Protein AF-A0A2L1UZB4-F1 (afdb_monomer_lite)

pLDDT: mean 76.71, std 16.28, range [33.16, 96.38]

Radius of gyration: 18.99 Å; chains: 1; bounding box: 42×42×64 Å

Secondary structure (DSSP, 8-state):
-PPEEEEEPPPPS----BTTB-EEEEEEE--TT--HHHHHHHHTTSTT-TTEEEEEEETTTTEEEEEEES-----EEEEE-SS-SEEEEEE--EEETTEEE--EEEEEEEETTEETT-GGGTSEEEEEEESPPP--HHHHHHHHHTT---GGGG-------------

Structure (mmCIF, N/CA/C/O backbone):
data_AF-A0A2L1UZB4-F1
#
_entry.id   AF-A0A2L1UZB4-F1
#
loop_
_atom_site.group_PDB
_atom_site.id
_atom_site.type_symbol
_atom_site.label_atom_id
_atom_site.label_alt_id
_atom_site.label_comp_id
_atom_site.label_asym_id
_atom_site.label_entity_id
_atom_site.label_seq_id
_atom_site.pdbx_PDB_ins_code
_atom_site.Cartn_x
_atom_site.Cartn_y
_atom_site.Cartn_z
_atom_site.occupancy
_atom_site.B_iso_or_equiv
_atom_site.auth_seq_id
_atom_site.auth_comp_id
_atom_site.auth_asym_id
_atom_site.auth_atom_id
_atom_site.pdbx_PDB_model_num
ATOM 1 N N . MET A 1 1 ? 3.229 15.249 0.853 1.00 50.69 1 MET A N 1
ATOM 2 C CA . MET A 1 1 ? 4.392 14.814 0.049 1.00 50.69 1 MET A CA 1
ATOM 3 C C . MET A 1 1 ? 4.177 15.145 -1.419 1.00 50.69 1 MET A C 1
ATOM 5 O O . MET A 1 1 ? 3.033 15.222 -1.859 1.00 50.69 1 MET A O 1
ATOM 9 N N . SER A 1 2 ? 5.265 15.346 -2.163 1.00 56.94 2 SER A N 1
ATOM 10 C CA . SER A 1 2 ? 5.243 15.385 -3.629 1.00 56.94 2 SER A CA 1
ATOM 11 C C . SER A 1 2 ? 5.009 13.971 -4.156 1.00 56.94 2 SER A C 1
ATOM 13 O O . SER A 1 2 ? 5.548 13.020 -3.604 1.00 56.94 2 SER A O 1
ATOM 15 N N . ALA A 1 3 ? 4.189 13.829 -5.194 1.00 69.50 3 ALA A N 1
ATOM 16 C CA . ALA A 1 3 ? 3.980 12.538 -5.840 1.00 69.50 3 ALA A CA 1
ATOM 17 C C . ALA A 1 3 ? 5.307 11.945 -6.339 1.00 69.50 3 ALA A C 1
ATOM 19 O O . ALA A 1 3 ? 6.144 12.691 -6.853 1.00 69.50 3 ALA A O 1
ATOM 20 N N . VAL A 1 4 ? 5.445 10.629 -6.247 1.00 81.56 4 VAL A N 1
ATOM 21 C CA . VAL A 1 4 ? 6.575 9.881 -6.799 1.00 81.56 4 VAL A CA 1
ATOM 22 C C . VAL A 1 4 ? 6.163 9.334 -8.159 1.00 81.56 4 VAL A C 1
ATOM 24 O O . VAL A 1 4 ? 5.042 8.856 -8.330 1.00 81.56 4 VAL A O 1
ATOM 27 N N . THR A 1 5 ? 7.056 9.431 -9.136 1.00 88.06 5 THR A N 1
ATOM 28 C CA . THR A 1 5 ? 6.860 8.794 -10.438 1.00 88.06 5 THR A CA 1
ATOM 29 C C . THR A 1 5 ? 7.515 7.424 -10.409 1.00 88.06 5 THR A C 1
ATOM 31 O O . THR A 1 5 ? 8.694 7.327 -10.080 1.00 88.06 5 THR A O 1
ATOM 34 N N . VAL A 1 6 ? 6.753 6.395 -10.754 1.00 91.00 6 VAL A N 1
ATOM 35 C CA . VAL A 1 6 ? 7.235 5.028 -10.950 1.00 91.00 6 VAL A CA 1
ATOM 36 C C . VAL A 1 6 ? 7.060 4.675 -12.416 1.00 91.00 6 VAL A C 1
ATOM 38 O O . VAL A 1 6 ? 5.988 4.899 -12.970 1.00 91.00 6 VAL A O 1
ATOM 41 N N . THR A 1 7 ? 8.093 4.126 -13.037 1.00 94.44 7 THR A N 1
ATOM 42 C CA . THR A 1 7 ? 8.055 3.683 -14.430 1.00 94.44 7 THR A CA 1
ATOM 43 C C . THR A 1 7 ? 7.916 2.170 -14.447 1.00 94.44 7 THR A C 1
ATOM 45 O O . THR A 1 7 ? 8.821 1.466 -14.003 1.00 94.44 7 THR A O 1
ATOM 48 N N . LEU A 1 8 ? 6.786 1.670 -14.943 1.00 92.25 8 LEU A N 1
ATOM 49 C CA . LEU A 1 8 ? 6.613 0.251 -15.236 1.00 92.25 8 LEU A CA 1
ATOM 50 C C . LEU A 1 8 ? 7.196 -0.027 -16.618 1.00 92.25 8 LEU A C 1
ATOM 52 O O . LEU A 1 8 ? 6.783 0.579 -17.611 1.00 92.25 8 LEU A O 1
ATOM 56 N N . HIS A 1 9 ? 8.162 -0.933 -16.675 1.00 89.19 9 HIS A N 1
ATOM 57 C CA . HIS A 1 9 ? 8.792 -1.339 -17.921 1.00 89.19 9 HIS A CA 1
ATOM 58 C C . HIS A 1 9 ? 7.906 -2.344 -18.643 1.00 89.19 9 HIS A C 1
ATOM 60 O O . HIS A 1 9 ? 7.099 -3.040 -18.024 1.00 89.19 9 HIS A O 1
ATOM 66 N N . THR A 1 10 ? 8.057 -2.419 -19.965 1.00 69.62 10 THR A N 1
ATOM 67 C CA . THR A 1 10 ? 7.414 -3.457 -20.777 1.00 69.62 10 THR A CA 1
ATOM 68 C C . THR A 1 10 ? 7.644 -4.817 -20.114 1.00 69.62 10 THR A C 1
ATOM 70 O O . THR A 1 10 ? 8.804 -5.119 -19.804 1.00 69.62 10 THR A O 1
ATOM 73 N N . PRO A 1 11 ? 6.585 -5.611 -19.863 1.00 62.84 11 PRO A N 1
ATOM 74 C CA . PRO A 1 11 ? 6.755 -6.947 -19.317 1.00 62.84 11 PRO A CA 1
ATOM 75 C C . PRO A 1 11 ? 7.731 -7.707 -20.211 1.00 62.84 11 PRO A C 1
ATOM 77 O O . PRO A 1 11 ? 7.708 -7.580 -21.437 1.00 62.84 11 PRO A O 1
ATOM 80 N N . TYR A 1 12 ? 8.656 -8.425 -19.585 1.00 56.06 12 TYR A N 1
ATOM 81 C CA . TYR A 1 12 ? 9.563 -9.283 -20.330 1.00 56.06 12 TYR A CA 1
ATOM 82 C C . TYR A 1 12 ? 8.694 -10.352 -21.003 1.00 56.06 12 TYR A C 1
ATOM 84 O O . TYR A 1 12 ? 7.962 -11.032 -20.288 1.00 56.06 12 TYR A O 1
ATOM 92 N N . ASP A 1 13 ? 8.733 -10.461 -22.339 1.00 48.28 13 ASP A N 1
ATOM 93 C CA . ASP A 1 13 ? 8.007 -11.480 -23.116 1.00 48.28 13 ASP A CA 1
ATOM 94 C C . ASP A 1 13 ? 8.355 -12.866 -22.565 1.00 48.28 13 ASP A C 1
ATOM 96 O O . ASP A 1 13 ? 9.410 -13.444 -22.843 1.00 48.28 13 ASP A O 1
ATOM 100 N N . GLY A 1 14 ? 7.494 -13.367 -21.698 1.00 51.12 14 GLY A N 1
ATOM 101 C CA . GLY A 1 14 ? 7.780 -14.518 -20.876 1.00 51.12 14 GLY A CA 1
ATOM 102 C C . GLY A 1 14 ? 6.689 -14.644 -19.842 1.00 51.12 14 GLY A C 1
ATOM 103 O O . GLY A 1 14 ? 6.905 -14.327 -18.676 1.00 51.12 14 GLY A O 1
ATOM 104 N N . ASP A 1 15 ? 5.524 -15.124 -20.271 1.00 52.19 15 ASP A N 1
ATOM 105 C CA . ASP A 1 15 ? 4.607 -15.796 -19.360 1.00 52.19 15 ASP A CA 1
ATOM 106 C C . ASP A 1 15 ? 5.399 -16.927 -18.705 1.00 52.19 15 ASP A C 1
ATOM 108 O O . ASP A 1 15 ? 5.714 -17.959 -19.311 1.00 52.19 15 ASP A O 1
ATOM 112 N N . TYR A 1 16 ? 5.842 -16.693 -17.476 1.00 54.91 16 TYR A N 1
ATOM 113 C CA . TYR A 1 16 ? 6.618 -17.678 -16.751 1.00 54.91 16 TYR A CA 1
ATOM 114 C C . TYR A 1 16 ? 5.629 -18.704 -16.209 1.00 54.91 16 TYR A C 1
ATOM 116 O O . TYR A 1 16 ? 5.080 -18.554 -15.129 1.00 54.91 16 TYR A O 1
ATOM 124 N N . ALA A 1 17 ? 5.405 -19.791 -16.941 1.00 53.81 17 ALA A N 1
ATOM 125 C CA . ALA A 1 17 ? 4.657 -20.921 -16.407 1.00 53.81 17 ALA A CA 1
ATOM 126 C C . ALA A 1 17 ? 5.515 -21.658 -15.360 1.00 53.81 17 ALA A C 1
ATOM 128 O O . ALA A 1 17 ? 6.246 -22.601 -15.681 1.00 53.81 17 ALA A O 1
ATOM 129 N N . ARG A 1 18 ? 5.452 -21.258 -14.084 1.00 53.94 18 ARG A N 1
ATOM 130 C CA . ARG A 1 18 ? 6.052 -22.041 -12.990 1.00 53.94 18 ARG A CA 1
ATOM 131 C C . ARG A 1 18 ? 4.985 -22.981 -12.439 1.00 53.94 18 ARG A C 1
ATOM 133 O O . ARG A 1 18 ? 3.985 -22.546 -11.887 1.00 53.94 18 ARG A O 1
ATOM 140 N N . HIS A 1 19 ? 5.185 -24.287 -12.616 1.00 58.44 19 HIS A N 1
ATOM 141 C CA . HIS A 1 19 ? 4.251 -25.330 -12.158 1.00 58.44 19 HIS A CA 1
ATOM 142 C C . HIS A 1 19 ? 2.829 -25.264 -12.760 1.00 58.44 19 HIS A C 1
ATOM 144 O O . HIS A 1 19 ? 1.902 -25.819 -12.177 1.00 58.44 19 HIS A O 1
ATOM 150 N N . GLY A 1 20 ? 2.664 -24.649 -13.939 1.00 61.38 20 GLY A N 1
ATOM 151 C CA . GLY A 1 20 ? 1.374 -24.569 -14.642 1.00 61.38 20 GLY A CA 1
ATOM 152 C C . GLY A 1 20 ? 0.487 -23.388 -14.240 1.00 61.38 20 GLY A C 1
ATOM 153 O O . GLY A 1 20 ? -0.686 -23.387 -14.596 1.00 61.38 20 GLY A O 1
ATOM 154 N N . VAL A 1 21 ? 1.030 -22.408 -13.510 1.00 67.81 21 VAL A N 1
ATOM 155 C CA . VAL A 1 21 ? 0.367 -21.128 -13.226 1.00 67.81 21 VAL A CA 1
ATOM 156 C C . VAL A 1 21 ? 0.965 -20.065 -14.141 1.00 67.81 21 VAL A C 1
ATOM 158 O O . VAL A 1 21 ? 2.186 -19.906 -14.165 1.00 67.81 21 VAL A O 1
ATOM 161 N N . GLU A 1 22 ? 0.113 -19.382 -14.900 1.00 74.06 22 GLU A N 1
ATOM 162 C CA . GLU A 1 22 ? 0.483 -18.221 -15.712 1.00 74.06 22 GLU A CA 1
ATOM 163 C C . GLU A 1 22 ? 0.557 -16.986 -14.810 1.00 74.06 22 GLU A C 1
ATOM 165 O O . GLU A 1 22 ? -0.309 -16.768 -13.963 1.00 74.06 22 GLU A O 1
ATOM 170 N N . PHE A 1 23 ? 1.624 -16.203 -14.947 1.00 78.62 23 PHE A N 1
ATOM 171 C CA . PHE A 1 23 ? 1.788 -14.953 -14.217 1.00 78.62 23 PHE A CA 1
ATOM 172 C C . PHE A 1 23 ? 2.608 -13.956 -15.027 1.00 78.62 23 PHE A C 1
ATOM 174 O O . PHE A 1 23 ? 3.499 -14.341 -15.790 1.00 78.62 23 PHE A O 1
ATOM 181 N N . SER A 1 24 ? 2.354 -12.668 -14.805 1.00 81.31 24 SER A N 1
ATOM 182 C CA . SER A 1 24 ? 3.102 -11.590 -15.451 1.00 81.31 24 SER A CA 1
ATOM 183 C C . SER A 1 24 ? 4.181 -11.062 -14.511 1.00 81.31 24 SER A C 1
ATOM 185 O O . SER A 1 24 ? 3.885 -10.579 -13.419 1.00 81.31 24 SER A O 1
ATOM 187 N N . SER A 1 25 ? 5.445 -11.139 -14.931 1.00 86.56 25 SER A N 1
ATOM 188 C CA . SER A 1 25 ? 6.566 -10.512 -14.222 1.00 86.56 25 SER A CA 1
ATOM 189 C C . SER A 1 25 ? 6.762 -9.088 -14.732 1.00 86.56 25 SER A C 1
ATOM 191 O O . SER A 1 25 ? 7.121 -8.878 -15.893 1.00 86.56 25 SER A O 1
ATOM 193 N N . VAL A 1 26 ? 6.575 -8.105 -13.857 1.00 88.69 26 VAL A N 1
ATOM 194 C CA . VAL A 1 26 ? 6.674 -6.682 -14.190 1.00 88.69 26 VAL A CA 1
ATOM 195 C C . VAL A 1 26 ? 7.933 -6.108 -13.560 1.00 88.69 26 VAL A C 1
ATOM 197 O O . VAL A 1 26 ? 8.094 -6.115 -12.342 1.00 88.69 26 VAL A O 1
ATOM 200 N N . HIS A 1 27 ? 8.828 -5.593 -14.397 1.00 92.50 27 HIS A N 1
ATOM 201 C CA . HIS A 1 27 ? 9.968 -4.803 -13.943 1.00 92.50 27 HIS A CA 1
ATOM 202 C C . HIS A 1 27 ? 9.562 -3.340 -13.822 1.00 92.50 27 HIS A C 1
ATOM 204 O O . HIS A 1 27 ? 8.795 -2.831 -14.639 1.00 92.50 27 HIS A O 1
ATOM 210 N N . PHE A 1 28 ? 10.109 -2.639 -12.837 1.00 94.12 28 PHE A N 1
ATOM 211 C CA . PHE A 1 28 ? 9.852 -1.217 -12.665 1.00 94.12 28 PHE A CA 1
ATOM 212 C C . PHE A 1 28 ? 11.079 -0.482 -12.132 1.00 94.12 28 PHE A C 1
ATOM 214 O O . PHE A 1 28 ? 11.989 -1.092 -11.570 1.00 94.12 28 PHE A O 1
ATOM 221 N N . SER A 1 29 ? 11.062 0.841 -12.279 1.00 95.94 29 SER A N 1
ATOM 222 C CA . SER A 1 29 ? 12.005 1.735 -11.612 1.00 95.94 29 SER A CA 1
ATOM 223 C C . SER A 1 29 ? 11.263 2.841 -10.858 1.00 95.94 29 SER A C 1
ATOM 225 O O . SER A 1 29 ? 10.254 3.374 -11.323 1.00 95.94 29 SER A O 1
ATOM 227 N N . ALA A 1 30 ? 11.775 3.200 -9.688 1.00 93.38 30 ALA A N 1
ATOM 228 C CA . ALA A 1 30 ? 11.322 4.295 -8.838 1.00 93.38 30 ALA A CA 1
ATOM 229 C C . ALA A 1 30 ? 12.545 5.094 -8.343 1.00 93.38 30 ALA A C 1
ATOM 231 O O . ALA A 1 30 ? 13.675 4.620 -8.450 1.00 93.38 30 ALA A O 1
ATOM 232 N N . PRO A 1 31 ? 12.383 6.312 -7.797 1.00 92.19 31 PRO A N 1
ATOM 233 C CA . PRO A 1 31 ? 13.510 7.069 -7.266 1.00 92.19 31 PRO A CA 1
ATOM 234 C C . PRO A 1 31 ? 14.270 6.288 -6.185 1.00 92.19 31 PRO A C 1
ATOM 236 O O . PRO A 1 31 ? 13.658 5.696 -5.294 1.00 92.19 31 PRO A O 1
ATOM 239 N N . ALA A 1 32 ? 15.601 6.328 -6.222 1.00 90.25 32 ALA A N 1
ATOM 240 C CA . ALA A 1 32 ? 16.420 5.774 -5.147 1.00 90.25 32 ALA A CA 1
ATOM 241 C C . ALA A 1 32 ? 16.070 6.430 -3.798 1.00 90.25 32 ALA A C 1
ATOM 243 O O . ALA A 1 32 ? 15.732 7.615 -3.726 1.00 90.25 32 ALA A O 1
ATOM 244 N N . GLY A 1 33 ? 16.137 5.648 -2.724 1.00 84.31 33 GLY A N 1
ATOM 245 C CA . GLY A 1 33 ? 15.702 6.047 -1.386 1.00 84.31 33 GLY A CA 1
ATOM 246 C C . GLY A 1 33 ? 14.185 6.037 -1.181 1.00 84.31 33 GLY A C 1
ATOM 247 O O . GLY A 1 33 ? 13.732 6.436 -0.110 1.00 84.31 33 GLY A O 1
ATOM 248 N N . THR A 1 34 ? 13.400 5.591 -2.171 1.00 84.88 34 THR A N 1
ATOM 249 C CA . THR A 1 34 ? 11.971 5.312 -1.972 1.00 84.88 34 THR A CA 1
ATOM 250 C C . THR A 1 34 ? 11.808 4.206 -0.928 1.00 84.88 34 THR A C 1
ATOM 252 O O . THR A 1 34 ? 12.582 3.253 -0.895 1.00 84.88 34 THR A O 1
ATOM 255 N N . ASP A 1 35 ? 10.808 4.337 -0.062 1.00 82.25 35 ASP A N 1
ATOM 256 C CA . ASP A 1 35 ? 10.494 3.309 0.925 1.00 82.25 35 ASP A CA 1
ATOM 257 C C . ASP A 1 35 ? 9.856 2.077 0.239 1.00 82.25 35 ASP A C 1
ATOM 259 O O . ASP A 1 35 ? 8.860 2.245 -0.474 1.00 82.25 35 ASP A O 1
ATOM 263 N N . PRO A 1 36 ? 10.412 0.856 0.402 1.00 84.50 36 PRO A N 1
ATOM 264 C CA . PRO A 1 36 ? 9.905 -0.341 -0.272 1.00 84.50 36 PRO A CA 1
ATOM 265 C C . PRO A 1 36 ? 8.458 -0.679 0.097 1.00 84.50 36 PRO A C 1
ATOM 267 O O . PRO A 1 36 ? 7.660 -0.970 -0.792 1.00 84.50 36 PRO A O 1
ATOM 270 N N . ASP A 1 37 ? 8.104 -0.586 1.381 1.00 78.50 37 ASP A N 1
ATOM 271 C CA . ASP A 1 37 ? 6.762 -0.920 1.865 1.00 78.50 37 ASP A CA 1
ATOM 272 C C . ASP A 1 37 ? 5.731 0.061 1.277 1.00 78.50 37 ASP A C 1
ATOM 274 O O . ASP A 1 37 ? 4.684 -0.339 0.765 1.00 78.50 37 ASP A O 1
ATOM 278 N N . TRP A 1 38 ? 6.044 1.363 1.281 1.00 78.88 38 TRP A N 1
ATOM 279 C CA . TRP A 1 38 ? 5.222 2.387 0.632 1.00 78.88 38 TRP A CA 1
ATOM 280 C C . TRP A 1 38 ? 5.022 2.116 -0.854 1.00 78.88 38 TRP A C 1
ATOM 282 O O . TRP A 1 38 ? 3.919 2.310 -1.379 1.00 78.88 38 TRP A O 1
ATOM 292 N N . LEU A 1 39 ? 6.098 1.731 -1.534 1.00 85.06 39 LEU A N 1
ATOM 293 C CA . LEU A 1 39 ? 6.096 1.518 -2.967 1.00 85.06 39 LEU A CA 1
ATOM 294 C C . LEU A 1 39 ? 5.235 0.314 -3.334 1.00 85.06 39 LEU A C 1
ATOM 296 O O . LEU A 1 39 ? 4.378 0.454 -4.202 1.00 85.06 39 LEU A O 1
ATOM 300 N N . GLU A 1 40 ? 5.384 -0.811 -2.629 1.00 86.31 40 GLU A N 1
ATOM 301 C CA . GLU A 1 40 ? 4.535 -1.992 -2.811 1.00 86.31 40 GLU A CA 1
ATOM 302 C C . GLU A 1 40 ? 3.052 -1.628 -2.671 1.00 86.31 40 GLU A C 1
ATOM 304 O O . GLU A 1 40 ? 2.233 -1.917 -3.544 1.00 86.31 40 GLU A O 1
ATOM 309 N N . LEU A 1 41 ? 2.709 -0.928 -1.590 1.00 76.69 41 LEU A N 1
ATOM 310 C CA . LEU A 1 41 ? 1.334 -0.536 -1.294 1.00 76.69 41 LEU A CA 1
ATOM 311 C C . LEU A 1 41 ? 0.777 0.454 -2.323 1.00 76.69 41 LEU A C 1
ATOM 313 O O . LEU A 1 41 ? -0.388 0.375 -2.707 1.00 76.69 41 LEU A O 1
ATOM 317 N N . SER A 1 42 ? 1.608 1.380 -2.797 1.00 80.00 42 SER A N 1
ATOM 318 C CA . SER A 1 42 ? 1.197 2.385 -3.780 1.00 80.00 42 SER A CA 1
ATOM 319 C C . SER A 1 42 ? 1.052 1.798 -5.183 1.00 80.00 42 SER A C 1
ATOM 321 O O . SER A 1 42 ? 0.190 2.242 -5.942 1.00 80.00 42 SER A O 1
ATOM 323 N N . LEU A 1 43 ? 1.853 0.786 -5.526 1.00 85.19 43 LEU A N 1
ATOM 324 C CA . LEU A 1 43 ? 1.745 0.060 -6.789 1.00 85.19 43 LEU A CA 1
ATOM 325 C C . LEU A 1 43 ? 0.395 -0.644 -6.924 1.00 85.19 43 LEU A C 1
ATOM 327 O O . LEU A 1 43 ? -0.158 -0.647 -8.017 1.00 85.19 43 LEU A O 1
ATOM 331 N N . ARG A 1 44 ? -0.197 -1.145 -5.831 1.00 83.38 44 ARG A N 1
ATOM 332 C CA . ARG A 1 44 ? -1.522 -1.801 -5.852 1.00 83.38 44 ARG A CA 1
ATOM 333 C C . ARG A 1 44 ? -2.665 -0.887 -6.306 1.00 83.38 44 ARG A C 1
ATOM 335 O O . ARG A 1 44 ? -3.718 -1.371 -6.714 1.00 83.38 44 ARG A O 1
ATOM 342 N N . VAL A 1 45 ? -2.462 0.433 -6.271 1.00 77.62 45 VAL A N 1
ATOM 343 C CA . VAL A 1 45 ? -3.431 1.429 -6.761 1.00 77.62 45 VAL A CA 1
ATOM 344 C C . VAL A 1 45 ? -3.380 1.569 -8.288 1.00 77.62 45 VAL A C 1
ATOM 346 O O . VAL A 1 45 ? -4.325 2.077 -8.896 1.00 77.62 45 VAL A O 1
ATOM 349 N N . ILE A 1 46 ? -2.298 1.121 -8.934 1.00 82.69 46 ILE A N 1
ATOM 350 C CA . ILE A 1 46 ? -2.201 1.114 -10.393 1.00 82.69 46 ILE A CA 1
ATOM 351 C C . ILE A 1 46 ? -3.232 0.118 -10.951 1.00 82.69 46 ILE A C 1
ATOM 353 O O . ILE A 1 46 ? -3.279 -1.028 -10.495 1.00 82.69 46 ILE A O 1
ATOM 357 N N . PRO A 1 47 ? -4.059 0.512 -11.939 1.00 79.38 47 PRO A N 1
ATOM 358 C CA . PRO A 1 47 ? -4.982 -0.409 -12.594 1.00 79.38 47 PRO A CA 1
ATOM 359 C C . PRO A 1 47 ? -4.253 -1.652 -13.118 1.00 79.38 47 PRO A C 1
ATOM 361 O O . PRO A 1 47 ? -3.296 -1.529 -13.877 1.00 79.38 47 PRO A O 1
ATOM 364 N N . GLY A 1 48 ? -4.707 -2.835 -12.701 1.00 79.56 48 GLY A N 1
ATOM 365 C CA . GLY A 1 48 ? -4.066 -4.111 -13.039 1.00 79.56 48 GLY A CA 1
ATOM 366 C C . GLY A 1 48 ? -3.056 -4.618 -12.005 1.00 79.56 48 GLY A C 1
ATOM 367 O O . GLY A 1 48 ? -2.731 -5.797 -12.027 1.00 79.56 48 GLY A O 1
ATOM 368 N N . CYS A 1 49 ? -2.631 -3.796 -11.041 1.00 83.44 49 CYS A N 1
ATOM 369 C CA . CYS A 1 49 ? -1.659 -4.188 -10.011 1.00 83.44 49 CYS A CA 1
ATOM 370 C C . CYS A 1 49 ? -2.273 -4.584 -8.659 1.00 83.44 49 CYS A C 1
ATOM 372 O O . CYS A 1 49 ? -1.545 -4.778 -7.688 1.00 83.44 49 CYS A O 1
ATOM 374 N N . ALA A 1 50 ? -3.599 -4.699 -8.560 1.00 79.50 50 ALA A N 1
ATOM 375 C CA . ALA A 1 50 ? -4.270 -5.012 -7.295 1.00 79.50 50 ALA A CA 1
ATOM 376 C C . ALA A 1 50 ? -3.916 -6.412 -6.754 1.00 79.50 50 ALA A C 1
ATOM 378 O O . ALA A 1 50 ? -3.912 -6.619 -5.546 1.00 79.50 50 ALA A O 1
ATOM 379 N N . THR A 1 51 ? -3.604 -7.360 -7.640 1.00 80.50 51 THR A N 1
ATOM 380 C CA . THR A 1 51 ? -3.219 -8.747 -7.324 1.00 80.50 51 THR A CA 1
ATOM 381 C C . THR A 1 51 ? -1.709 -8.954 -7.429 1.00 80.50 51 THR A C 1
ATOM 383 O O . THR A 1 51 ? -1.233 -9.995 -7.887 1.00 80.50 51 THR A O 1
ATOM 386 N N . LEU A 1 52 ? -0.945 -7.945 -7.005 1.00 86.50 52 LEU A N 1
ATOM 387 C CA . LEU A 1 52 ? 0.500 -8.046 -6.887 1.00 86.50 52 LEU A CA 1
ATOM 388 C C . LEU A 1 52 ? 0.871 -9.106 -5.845 1.00 86.50 52 LEU A C 1
ATOM 390 O O . LEU A 1 52 ? 0.487 -9.017 -4.678 1.00 86.50 52 LEU A O 1
ATOM 394 N N . VAL A 1 53 ? 1.657 -10.089 -6.270 1.00 81.00 53 VAL A N 1
ATOM 395 C CA . VAL A 1 53 ? 2.289 -11.097 -5.421 1.00 81.00 53 VAL A CA 1
ATOM 396 C C . VAL A 1 53 ? 3.801 -11.037 -5.624 1.00 81.00 53 VAL A C 1
ATOM 398 O O . VAL A 1 53 ? 4.261 -10.744 -6.718 1.00 81.00 53 VAL A O 1
ATOM 401 N N . GLU A 1 54 ? 4.581 -11.292 -4.574 1.00 86.69 54 GLU A N 1
ATOM 402 C CA . GLU A 1 54 ? 6.056 -11.286 -4.621 1.00 86.69 54 GLU A CA 1
ATOM 403 C C . GLU A 1 54 ? 6.657 -9.947 -5.103 1.00 86.69 54 GLU A C 1
ATOM 405 O O . GLU A 1 54 ? 6.909 -9.736 -6.286 1.00 86.69 54 GLU A O 1
ATOM 410 N N . PHE A 1 55 ? 6.896 -9.035 -4.158 1.00 89.88 55 PHE A N 1
ATOM 411 C CA . PHE A 1 55 ? 7.507 -7.728 -4.397 1.00 89.88 55 PHE A CA 1
ATOM 412 C C . PHE A 1 55 ? 9.000 -7.733 -4.045 1.00 89.88 55 PHE A C 1
ATOM 414 O O . PHE A 1 55 ? 9.385 -8.108 -2.937 1.00 89.88 55 PHE A O 1
ATOM 421 N N . GLU A 1 56 ? 9.839 -7.260 -4.965 1.00 93.69 56 GLU A N 1
ATOM 422 C CA . GLU A 1 56 ? 11.260 -7.008 -4.734 1.00 93.69 56 GLU A CA 1
ATOM 423 C C . GLU A 1 56 ? 11.630 -5.597 -5.197 1.00 93.69 56 GLU A C 1
ATOM 425 O O . GLU A 1 56 ? 11.287 -5.175 -6.302 1.00 93.69 56 GLU A O 1
ATOM 430 N N . PHE A 1 57 ? 12.380 -4.871 -4.371 1.00 94.50 57 PHE A N 1
ATOM 431 C CA . PHE A 1 57 ? 12.843 -3.523 -4.682 1.00 94.50 57 PHE A CA 1
ATOM 432 C C . PHE A 1 57 ? 14.189 -3.246 -4.014 1.00 94.50 57 PHE A C 1
ATOM 434 O O . PHE A 1 57 ? 14.346 -3.475 -2.813 1.00 94.50 57 PHE A O 1
ATOM 441 N N . ASP A 1 58 ? 15.152 -2.737 -4.781 1.00 95.50 58 ASP A N 1
ATOM 442 C CA . ASP A 1 58 ? 16.427 -2.254 -4.259 1.00 95.50 58 ASP A CA 1
ATOM 443 C C . ASP A 1 58 ? 16.379 -0.726 -4.096 1.00 95.50 58 ASP A C 1
ATOM 445 O O . ASP A 1 58 ? 16.478 0.012 -5.081 1.00 95.50 58 ASP A O 1
ATOM 449 N N . PRO A 1 59 ? 16.282 -0.209 -2.857 1.00 90.56 59 PRO A N 1
ATOM 450 C CA . PRO A 1 59 ? 16.196 1.226 -2.621 1.00 90.56 59 PRO A CA 1
ATOM 451 C C . PRO A 1 59 ? 17.489 1.977 -2.972 1.00 90.56 59 PRO A C 1
ATOM 453 O O . PRO A 1 59 ? 17.456 3.203 -3.069 1.00 90.56 59 PRO A O 1
ATOM 456 N N . ASN A 1 60 ? 18.625 1.295 -3.158 1.00 93.38 60 ASN A N 1
ATOM 457 C CA . ASN A 1 60 ? 19.884 1.952 -3.520 1.00 93.38 60 ASN A CA 1
ATOM 458 C C . ASN A 1 60 ? 19.944 2.291 -5.011 1.00 93.38 60 ASN A C 1
ATOM 460 O O . ASN A 1 60 ? 20.477 3.336 -5.381 1.00 93.38 60 ASN A O 1
ATOM 464 N N . THR A 1 61 ? 19.418 1.406 -5.857 1.00 95.25 61 THR A N 1
ATOM 465 C CA . THR A 1 61 ? 19.401 1.570 -7.318 1.00 95.25 61 THR A CA 1
ATOM 466 C C . THR A 1 61 ? 18.092 2.174 -7.811 1.00 95.25 61 THR A C 1
ATOM 468 O O . THR A 1 61 ? 18.100 2.931 -8.779 1.00 95.25 61 THR A O 1
ATOM 471 N N . GLY A 1 62 ? 16.988 1.914 -7.107 1.00 93.50 62 GLY A N 1
ATOM 472 C CA . GLY A 1 62 ? 15.650 2.291 -7.540 1.00 93.50 62 GLY A CA 1
ATOM 473 C C . GLY A 1 62 ? 15.009 1.269 -8.478 1.00 93.50 62 GLY A C 1
ATOM 474 O O . GLY A 1 62 ? 13.953 1.557 -9.034 1.00 93.50 62 GLY A O 1
ATOM 475 N N . ASP A 1 63 ? 15.603 0.089 -8.646 1.00 96.38 63 ASP A N 1
ATOM 476 C CA . ASP A 1 63 ? 15.071 -0.961 -9.511 1.00 96.38 63 ASP A CA 1
ATOM 477 C C . ASP A 1 63 ? 14.310 -2.015 -8.709 1.00 96.38 63 ASP A C 1
ATOM 479 O O . ASP A 1 63 ? 14.672 -2.367 -7.583 1.00 96.38 63 ASP A O 1
ATOM 483 N N . GLY A 1 64 ? 13.243 -2.545 -9.300 1.00 94.75 64 GLY A N 1
ATOM 484 C CA . GLY A 1 64 ? 12.456 -3.596 -8.679 1.00 94.75 64 GLY A CA 1
ATOM 485 C C . GLY A 1 64 ? 11.694 -4.457 -9.672 1.00 94.75 64 GLY A C 1
ATOM 486 O O . GLY A 1 64 ? 11.698 -4.236 -10.889 1.00 94.75 64 GLY A O 1
ATOM 487 N N . ARG A 1 65 ? 11.045 -5.479 -9.126 1.00 93.25 65 ARG A N 1
ATOM 488 C CA . ARG A 1 65 ? 10.141 -6.361 -9.854 1.00 93.25 65 ARG A CA 1
ATOM 489 C C . ARG A 1 65 ? 8.999 -6.823 -8.965 1.00 93.25 65 ARG A C 1
ATOM 491 O O . ARG A 1 65 ? 9.153 -6.928 -7.751 1.00 93.25 65 ARG A O 1
ATOM 498 N N . PHE A 1 66 ? 7.872 -7.126 -9.587 1.00 91.25 66 PHE A N 1
ATOM 499 C CA . PHE A 1 66 ? 6.769 -7.808 -8.930 1.00 91.25 66 PHE A CA 1
ATOM 500 C C . PHE A 1 66 ? 6.057 -8.772 -9.873 1.00 91.25 66 PHE A C 1
ATOM 502 O O . PHE A 1 66 ? 6.214 -8.681 -11.093 1.00 91.25 66 PHE A O 1
ATOM 509 N N . ILE A 1 67 ? 5.276 -9.690 -9.309 1.00 88.88 67 ILE A N 1
ATOM 510 C CA . ILE A 1 67 ? 4.457 -10.632 -10.069 1.00 88.88 67 ILE A CA 1
ATOM 511 C C . ILE A 1 67 ? 2.982 -10.233 -9.965 1.00 88.88 67 ILE A C 1
ATOM 513 O O . ILE A 1 67 ? 2.512 -9.798 -8.918 1.00 88.88 67 ILE A O 1
ATOM 517 N N . LEU A 1 68 ? 2.241 -10.385 -11.058 1.00 87.06 68 LEU A N 1
ATOM 518 C CA . LEU A 1 68 ? 0.787 -10.263 -11.094 1.00 87.06 68 LEU A CA 1
ATOM 519 C C . LEU A 1 68 ? 0.156 -11.635 -11.331 1.00 87.06 68 LEU A C 1
ATOM 521 O O . LEU A 1 68 ? 0.559 -12.351 -12.251 1.00 87.06 68 LEU A O 1
ATOM 525 N N . LEU A 1 69 ? -0.834 -11.987 -10.506 1.00 80.00 69 LEU A N 1
ATOM 526 C CA . LEU A 1 69 ? -1.695 -13.148 -10.743 1.00 80.00 69 LEU A CA 1
ATOM 527 C C . LEU A 1 69 ? -2.955 -12.694 -11.477 1.00 80.00 69 LEU A C 1
ATOM 529 O O . LEU A 1 69 ? -3.683 -11.834 -10.975 1.00 80.00 69 LEU A O 1
ATOM 533 N N . ASP A 1 70 ? -3.203 -13.293 -12.642 1.00 75.31 70 ASP A N 1
ATOM 534 C CA . ASP A 1 70 ? -4.406 -13.102 -13.463 1.00 75.31 70 ASP A CA 1
ATOM 535 C C . ASP A 1 70 ? -4.695 -11.645 -13.878 1.00 75.31 70 ASP A C 1
ATOM 537 O O . ASP A 1 70 ? -5.844 -11.274 -14.137 1.00 75.31 70 ASP A O 1
ATOM 541 N N . SER A 1 71 ? -3.667 -10.794 -13.946 1.00 76.81 71 SER A N 1
ATOM 542 C CA . SER A 1 71 ? -3.816 -9.408 -14.379 1.00 76.81 71 SER A CA 1
ATOM 543 C C . SER A 1 71 ? -2.638 -8.914 -15.206 1.00 76.81 71 SER A C 1
ATOM 545 O O . SER A 1 71 ? -1.491 -9.316 -15.027 1.00 76.81 71 SER A O 1
ATOM 547 N N . GLU A 1 72 ? -2.949 -7.984 -16.102 1.00 78.56 72 GLU A N 1
ATOM 548 C CA . GLU A 1 72 ? -1.974 -7.265 -16.908 1.00 78.56 72 GLU A CA 1
ATOM 549 C C . GLU A 1 72 ? -1.938 -5.803 -16.472 1.00 78.56 72 GLU A C 1
ATOM 551 O O . GLU A 1 72 ? -2.957 -5.218 -16.087 1.00 78.56 72 GLU A O 1
ATOM 556 N N . VAL A 1 73 ? -0.762 -5.194 -16.578 1.00 83.56 73 VAL A N 1
ATOM 557 C CA . VAL A 1 73 ? -0.578 -3.763 -16.358 1.00 83.56 73 VAL A CA 1
ATOM 558 C C . VAL A 1 73 ? 0.031 -3.125 -17.595 1.00 83.56 73 VAL A C 1
ATOM 560 O O . VAL A 1 73 ? 0.944 -3.666 -18.219 1.00 83.56 73 VAL A O 1
ATOM 563 N N . CYS A 1 74 ? -0.465 -1.943 -17.950 1.00 86.19 74 CYS A N 1
ATOM 564 C CA . CYS A 1 74 ? 0.116 -1.175 -19.039 1.00 86.19 74 CYS A CA 1
ATOM 565 C C . CYS A 1 74 ? 1.498 -0.638 -18.621 1.00 86.19 74 CYS A C 1
ATOM 567 O O . CYS A 1 74 ? 1.607 -0.017 -17.560 1.00 86.19 74 CYS A O 1
ATOM 569 N N . PRO A 1 75 ? 2.547 -0.793 -19.441 1.00 89.62 75 PRO A N 1
ATOM 570 C CA . PRO A 1 75 ? 3.820 -0.133 -19.182 1.00 89.62 75 PRO A CA 1
ATOM 571 C C . PRO A 1 75 ? 3.679 1.391 -19.298 1.00 89.62 75 PRO A C 1
ATOM 573 O O . PRO A 1 75 ? 2.831 1.899 -20.038 1.00 89.62 75 PRO A O 1
ATOM 576 N N . GLY A 1 76 ? 4.524 2.126 -18.579 1.00 90.56 76 GLY A N 1
ATOM 577 C CA . GLY A 1 76 ? 4.542 3.587 -18.595 1.00 90.56 76 GLY A CA 1
ATOM 578 C C . GLY A 1 76 ? 4.792 4.221 -17.231 1.00 90.56 76 GLY A C 1
ATOM 579 O O . GLY A 1 76 ? 5.075 3.544 -16.243 1.00 90.56 76 GLY A O 1
ATOM 580 N N . ASP A 1 77 ? 4.680 5.547 -17.195 1.00 90.94 77 ASP A N 1
ATOM 581 C CA . ASP A 1 77 ? 4.919 6.346 -15.997 1.00 90.94 77 ASP A CA 1
ATOM 582 C C . ASP A 1 77 ? 3.638 6.533 -15.180 1.00 90.94 77 ASP A C 1
ATOM 584 O O . ASP A 1 77 ? 2.658 7.134 -15.629 1.00 90.94 77 ASP A O 1
ATOM 588 N N . TYR A 1 78 ? 3.681 6.087 -13.930 1.00 86.94 78 TYR A N 1
ATOM 589 C CA . TYR A 1 78 ? 2.606 6.206 -12.961 1.00 86.94 78 TYR A CA 1
ATOM 590 C C . TYR A 1 78 ? 2.989 7.181 -11.867 1.00 86.94 78 TYR A C 1
ATOM 592 O O . TYR A 1 78 ? 4.002 7.048 -11.180 1.0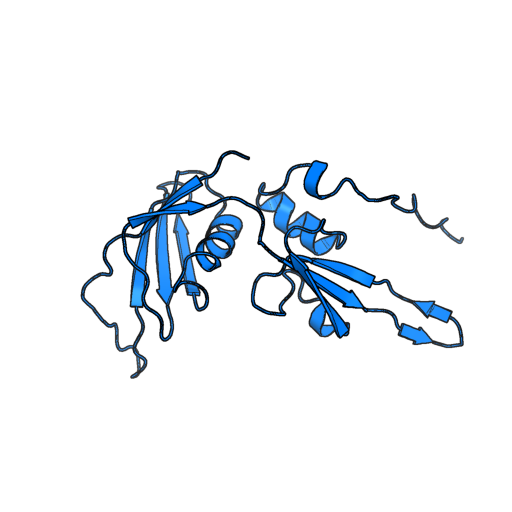0 86.94 78 TYR A O 1
ATOM 600 N N . ARG A 1 79 ? 2.137 8.186 -11.682 1.00 83.81 79 ARG A N 1
ATOM 601 C CA . ARG A 1 79 ? 2.309 9.180 -10.633 1.00 83.81 79 ARG A CA 1
ATOM 602 C C . ARG A 1 79 ? 1.586 8.718 -9.375 1.00 83.81 79 ARG A C 1
ATOM 604 O O . ARG A 1 79 ? 0.384 8.932 -9.234 1.00 83.81 79 ARG A O 1
ATOM 611 N N . LEU A 1 80 ? 2.337 8.131 -8.456 1.00 78.56 80 LEU A N 1
ATOM 612 C CA . LEU A 1 80 ? 1.836 7.641 -7.182 1.00 78.56 80 LEU A CA 1
ATOM 613 C C . LEU A 1 80 ? 1.777 8.787 -6.172 1.00 78.56 80 LEU A C 1
ATOM 615 O O . LEU A 1 80 ? 2.750 9.510 -5.936 1.00 78.56 80 LEU A O 1
ATOM 619 N N . LYS A 1 81 ? 0.601 8.979 -5.582 1.00 66.31 81 LYS A N 1
ATOM 620 C CA . LYS A 1 81 ? 0.389 9.889 -4.459 1.00 66.31 81 LYS A CA 1
ATOM 621 C C . LYS A 1 81 ? -0.003 9.036 -3.264 1.00 66.31 81 LYS A C 1
ATOM 623 O O . LYS A 1 81 ? -0.976 8.300 -3.353 1.00 66.31 81 LYS A O 1
ATOM 628 N N . GLY A 1 82 ? 0.724 9.163 -2.157 1.00 55.78 82 GLY A N 1
ATOM 629 C CA . GLY A 1 82 ? 0.144 8.795 -0.867 1.00 55.78 82 GLY A CA 1
ATOM 630 C C . GLY A 1 82 ? -1.067 9.699 -0.587 1.00 55.78 82 GLY A C 1
ATOM 631 O O . GLY A 1 82 ? -1.035 10.864 -1.010 1.00 55.78 82 GLY A O 1
ATOM 632 N N . PRO A 1 83 ? -2.117 9.220 0.098 1.00 56.47 83 PRO A N 1
ATOM 633 C CA . PRO A 1 83 ? -2.219 7.942 0.809 1.00 56.47 83 PRO A CA 1
ATOM 634 C C . PRO A 1 83 ? -3.027 6.831 0.121 1.00 56.47 83 PRO A C 1
ATOM 636 O O . PRO A 1 83 ? -3.636 7.063 -0.919 1.00 56.47 83 PRO A O 1
ATOM 639 N N . ALA A 1 84 ? -3.053 5.637 0.744 1.00 60.25 84 ALA A N 1
ATOM 640 C CA . ALA A 1 84 ? -4.016 4.587 0.411 1.00 60.25 84 ALA A CA 1
ATOM 641 C C . ALA A 1 84 ? -5.417 5.218 0.348 1.00 60.25 84 ALA A C 1
ATOM 643 O O . ALA A 1 84 ? -5.803 5.907 1.299 1.00 60.25 84 ALA A O 1
ATOM 644 N N . PRO A 1 85 ? -6.166 5.035 -0.752 1.00 65.31 85 PRO A N 1
ATOM 645 C CA . PRO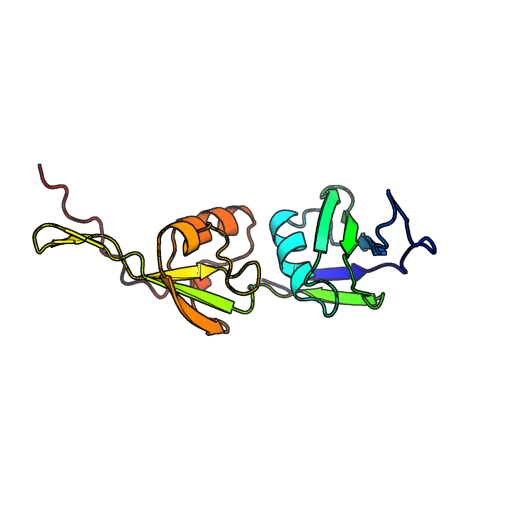 A 1 85 ? -7.382 5.806 -0.979 1.00 65.31 85 PRO A CA 1
ATOM 646 C C . PRO A 1 85 ? -8.458 5.529 0.070 1.00 65.31 85 PRO A C 1
ATOM 648 O O . PRO A 1 85 ? -9.381 6.323 0.204 1.00 65.31 85 PRO A O 1
ATOM 651 N N . TYR A 1 86 ? -8.337 4.444 0.840 1.00 77.31 86 TYR A N 1
ATOM 652 C CA . TYR A 1 86 ? -9.367 4.007 1.764 1.00 77.31 86 TYR A CA 1
ATOM 653 C C . TYR A 1 86 ? -8.842 3.702 3.168 1.00 77.31 86 TYR A C 1
ATOM 655 O O . TYR A 1 86 ? -7.752 3.162 3.367 1.00 77.31 86 TYR A O 1
ATOM 663 N N . ALA A 1 87 ? -9.690 4.003 4.145 1.00 87.00 87 ALA A N 1
ATOM 664 C CA . ALA A 1 87 ? -9.583 3.560 5.519 1.00 87.00 87 ALA A CA 1
ATOM 665 C C . ALA A 1 87 ? -10.729 2.592 5.853 1.00 87.00 87 ALA A C 1
ATOM 667 O O . ALA A 1 87 ? -11.884 2.814 5.475 1.00 87.00 87 ALA A O 1
ATOM 668 N N . LEU A 1 88 ? -10.421 1.529 6.591 1.00 90.38 88 LEU A N 1
ATOM 669 C CA . LEU A 1 88 ? -11.396 0.566 7.101 1.00 90.38 88 LEU A CA 1
ATOM 670 C C . LEU A 1 88 ? -11.803 0.925 8.522 1.00 90.38 88 LEU A C 1
ATOM 672 O O . LEU A 1 88 ? -10.953 1.054 9.397 1.00 90.38 88 LEU A O 1
ATOM 676 N N . GLU A 1 89 ? -13.099 1.047 8.769 1.00 93.12 89 GLU A N 1
ATOM 677 C CA . GLU A 1 89 ? -13.646 1.160 10.116 1.00 93.12 89 GLU A CA 1
ATOM 678 C C . GLU A 1 89 ? -13.819 -0.248 10.693 1.00 93.12 89 GLU A C 1
ATOM 680 O O . GLU A 1 89 ? -14.549 -1.063 10.128 1.00 93.12 89 GLU A O 1
ATOM 685 N N . VAL A 1 90 ? -13.131 -0.546 11.796 1.00 92.44 90 VAL A N 1
ATOM 686 C CA . VAL A 1 90 ? -13.196 -1.851 12.465 1.00 92.44 90 VAL A CA 1
ATOM 687 C C . VAL A 1 90 ? -13.711 -1.667 13.886 1.00 92.44 90 VAL A C 1
ATOM 689 O O . VAL A 1 90 ? -13.130 -0.928 14.685 1.00 92.44 90 VAL A O 1
ATOM 692 N N . ASP A 1 91 ? -14.799 -2.365 14.207 1.00 92.50 91 ASP A N 1
ATOM 693 C CA . ASP A 1 91 ? -15.364 -2.450 15.548 1.00 92.50 91 ASP A CA 1
ATOM 694 C C . ASP A 1 91 ? -14.781 -3.658 16.290 1.00 92.50 91 ASP A C 1
ATOM 696 O O . ASP A 1 91 ? -15.158 -4.808 16.054 1.00 92.50 91 ASP A O 1
ATOM 700 N N . ALA A 1 92 ? -13.845 -3.384 17.199 1.00 87.06 92 ALA A N 1
ATOM 701 C CA . ALA A 1 92 ? -13.228 -4.377 18.077 1.00 87.06 92 ALA A CA 1
ATOM 702 C C . ALA A 1 92 ? -13.796 -4.323 19.509 1.00 87.06 92 ALA A C 1
ATOM 704 O O . ALA A 1 92 ? -13.118 -4.698 20.472 1.00 87.06 92 ALA A O 1
ATOM 705 N N . ARG A 1 93 ? -15.012 -3.789 19.697 1.00 90.00 93 ARG A N 1
ATOM 706 C CA . ARG A 1 93 ? -15.626 -3.702 21.025 1.00 90.00 93 ARG A CA 1
ATOM 707 C C . ARG A 1 93 ? -16.131 -5.064 21.492 1.00 90.00 93 ARG A C 1
ATOM 709 O O . ARG A 1 93 ? -16.843 -5.761 20.779 1.00 90.00 93 ARG A O 1
ATOM 716 N N . ILE A 1 94 ? -15.825 -5.406 22.741 1.00 85.06 94 ILE A N 1
ATOM 717 C CA . ILE A 1 94 ? -16.266 -6.643 23.395 1.00 85.06 94 ILE A CA 1
ATOM 718 C C . ILE A 1 94 ? -16.983 -6.280 24.693 1.00 85.06 94 ILE A C 1
ATOM 720 O O . ILE A 1 94 ? -16.496 -5.458 25.470 1.00 85.06 94 ILE A O 1
ATOM 724 N N . GLN A 1 95 ? -18.132 -6.902 24.956 1.00 87.12 95 GLN A N 1
ATOM 725 C CA . GLN A 1 95 ? -18.861 -6.727 26.209 1.00 87.12 95 GLN A CA 1
ATOM 726 C C . GLN A 1 95 ? -18.605 -7.913 27.144 1.00 87.12 95 GLN A C 1
ATOM 728 O O . GLN A 1 95 ? -18.860 -9.061 26.791 1.00 87.12 95 GLN A O 1
ATOM 733 N N . HIS A 1 96 ? -18.118 -7.640 28.355 1.00 86.00 96 HIS A N 1
ATOM 734 C CA . HIS A 1 96 ? -17.861 -8.653 29.376 1.00 86.00 96 HIS A CA 1
ATOM 735 C C . HIS A 1 96 ? -18.250 -8.124 30.763 1.00 86.00 96 HIS A C 1
ATOM 737 O O . HIS A 1 96 ? -17.812 -7.049 31.173 1.00 86.00 96 HIS A O 1
ATOM 743 N N . ASN A 1 97 ? -19.097 -8.863 31.489 1.00 86.75 97 ASN A N 1
ATOM 744 C CA . ASN A 1 97 ? -19.632 -8.481 32.807 1.00 86.75 97 ASN A CA 1
ATOM 745 C C . ASN A 1 97 ? -20.228 -7.060 32.854 1.00 86.75 97 ASN A C 1
ATOM 747 O O . ASN A 1 97 ? -19.978 -6.292 33.783 1.00 86.75 97 ASN A O 1
ATOM 751 N N . GLY A 1 98 ? -20.985 -6.684 31.818 1.00 87.50 98 GLY A N 1
ATOM 752 C CA . GLY A 1 98 ? -21.605 -5.358 31.711 1.00 87.50 98 GLY A CA 1
ATOM 753 C C . GLY A 1 98 ? -20.630 -4.213 31.415 1.00 87.50 98 GLY A C 1
ATOM 754 O O . GLY A 1 98 ? -21.065 -3.070 31.305 1.00 87.50 98 GLY A O 1
ATOM 755 N N . ARG A 1 99 ? -19.331 -4.495 31.250 1.00 86.12 99 ARG A N 1
ATOM 756 C CA . ARG A 1 99 ? -18.313 -3.523 30.833 1.00 86.12 99 ARG A CA 1
ATOM 757 C C . ARG A 1 99 ? -17.961 -3.723 29.365 1.00 86.12 99 ARG A C 1
ATOM 759 O O . ARG A 1 99 ? -17.870 -4.854 28.894 1.00 86.12 99 ARG A O 1
ATOM 766 N N . GLN A 1 100 ? -17.762 -2.620 28.656 1.00 86.62 100 GLN A N 1
ATOM 767 C CA . GLN A 1 100 ? -17.307 -2.618 27.271 1.00 86.62 100 GLN A CA 1
ATOM 768 C C . GLN A 1 100 ? -15.790 -2.410 27.240 1.00 86.62 100 GLN A C 1
ATOM 770 O O . GLN A 1 100 ? -15.275 -1.490 27.873 1.00 86.62 100 GLN A O 1
ATOM 775 N N . TYR A 1 101 ? -15.095 -3.262 26.501 1.00 83.94 101 TYR A N 1
ATOM 776 C CA . TYR A 1 101 ? -13.662 -3.205 26.237 1.00 83.94 101 TYR A CA 1
ATOM 777 C C . TYR A 1 101 ? -13.441 -2.958 24.744 1.00 83.94 101 TYR A C 1
ATOM 779 O O . TYR A 1 101 ? -14.303 -3.300 23.940 1.00 83.94 101 TYR A O 1
ATOM 787 N N . GLY A 1 102 ? -12.299 -2.381 24.370 1.00 83.69 102 GLY A N 1
ATOM 788 C CA . GLY A 1 102 ? -11.986 -2.065 22.974 1.00 83.69 102 GLY A CA 1
ATOM 789 C C . GLY A 1 102 ? -12.606 -0.754 22.481 1.00 83.69 102 GLY A C 1
ATOM 790 O O . GLY A 1 102 ? -13.224 -0.002 23.238 1.00 83.69 102 GLY A O 1
ATOM 791 N N . GLN A 1 103 ? -12.394 -0.461 21.202 1.00 86.81 103 GLN A N 1
ATOM 792 C CA . GLN A 1 103 ? -12.802 0.782 20.548 1.00 86.81 103 GLN A CA 1
ATOM 793 C C . GLN A 1 103 ? -13.007 0.551 19.048 1.00 86.81 103 GLN A C 1
ATOM 795 O O . GLN A 1 103 ? -12.488 -0.419 18.498 1.00 86.81 103 GLN A O 1
ATOM 800 N N . ILE A 1 104 ? -13.757 1.448 18.408 1.00 89.81 104 ILE A N 1
ATOM 801 C CA . ILE A 1 104 ? -13.851 1.517 16.947 1.00 89.81 104 ILE A CA 1
ATOM 802 C C . ILE A 1 104 ? -12.682 2.363 16.453 1.00 89.81 104 ILE A C 1
ATOM 804 O O . ILE A 1 104 ? -12.459 3.459 16.975 1.00 89.81 104 ILE A O 1
ATOM 808 N N . LEU A 1 105 ? -11.939 1.862 15.471 1.00 90.50 105 LEU A N 1
ATOM 809 C CA . LEU A 1 105 ? -10.826 2.588 14.862 1.00 90.50 105 LEU A CA 1
ATOM 810 C C . LEU A 1 105 ? -10.920 2.563 13.347 1.00 90.50 105 LEU A C 1
ATOM 812 O O . LEU A 1 105 ? -11.518 1.665 12.762 1.00 90.50 105 LEU A O 1
ATOM 816 N N . THR A 1 106 ? -10.291 3.555 12.726 1.00 89.50 106 THR A N 1
ATOM 817 C CA . THR A 1 106 ? -10.036 3.579 11.293 1.00 89.50 106 THR A CA 1
ATOM 818 C C . THR A 1 106 ? -8.619 3.078 11.037 1.00 89.50 106 THR A C 1
ATOM 820 O O . THR A 1 106 ? -7.643 3.508 11.664 1.00 89.50 106 THR A O 1
ATOM 823 N N . HIS A 1 107 ? -8.514 2.119 10.133 1.00 88.81 107 HIS A N 1
ATOM 824 C CA . HIS A 1 107 ? -7.305 1.397 9.775 1.00 88.81 107 HIS A CA 1
ATOM 825 C C . HIS A 1 107 ? -6.946 1.692 8.326 1.00 88.81 107 HIS A C 1
ATOM 827 O O . HIS A 1 107 ? -7.826 1.992 7.531 1.00 88.81 107 HIS A O 1
ATOM 833 N N . ILE A 1 108 ? -5.670 1.585 7.970 1.00 82.94 108 ILE A N 1
ATOM 834 C CA . ILE A 1 108 ? -5.252 1.734 6.573 1.00 82.94 108 ILE A CA 1
ATOM 835 C C . ILE A 1 108 ? -5.671 0.481 5.809 1.00 82.94 108 ILE A C 1
ATOM 837 O O . ILE A 1 108 ? -5.307 -0.618 6.232 1.00 82.94 108 ILE A O 1
ATOM 841 N N . GLU A 1 109 ? -6.426 0.645 4.723 1.00 82.75 109 GLU A N 1
ATOM 842 C CA . GLU A 1 109 ? -6.727 -0.454 3.808 1.00 82.75 109 GLU A CA 1
ATOM 843 C C . GLU A 1 109 ? -5.500 -0.744 2.934 1.00 82.75 109 GLU A C 1
ATOM 845 O O . GLU A 1 109 ? -4.996 0.157 2.262 1.00 82.75 109 GLU A O 1
ATOM 850 N N . THR A 1 110 ? -5.013 -1.985 2.954 1.00 72.31 110 THR A N 1
ATOM 851 C CA . THR A 1 110 ? -3.900 -2.433 2.092 1.00 72.31 110 THR A CA 1
ATOM 852 C C . THR A 1 110 ? -4.370 -3.303 0.942 1.00 72.31 110 THR A C 1
ATOM 854 O O . THR A 1 110 ? -3.842 -3.181 -0.155 1.00 72.31 110 THR A O 1
ATOM 857 N N . ASP A 1 111 ? -5.393 -4.119 1.196 1.00 67.88 111 ASP A N 1
ATOM 858 C CA . ASP A 1 111 ? -6.178 -4.843 0.200 1.00 67.88 111 ASP A CA 1
ATOM 859 C C . ASP A 1 111 ? -7.655 -4.638 0.503 1.00 67.88 111 ASP A C 1
ATOM 861 O O . ASP A 1 111 ? -8.012 -4.245 1.614 1.00 67.88 111 ASP A O 1
ATOM 865 N N . MET A 1 112 ? -8.522 -4.911 -0.471 1.00 73.94 112 MET A N 1
ATOM 866 C CA . MET A 1 112 ? -9.964 -4.765 -0.296 1.00 73.94 112 MET A CA 1
ATOM 867 C C . MET A 1 112 ? -10.425 -5.512 0.967 1.00 73.94 112 MET A C 1
ATOM 869 O O . MET A 1 112 ? -10.351 -6.737 1.029 1.00 73.94 112 MET A O 1
ATOM 873 N N . TRP A 1 113 ? -10.902 -4.756 1.961 1.00 78.31 113 TRP A N 1
ATOM 874 C CA . TRP A 1 113 ? -11.319 -5.255 3.279 1.00 78.31 113 TRP A CA 1
ATOM 875 C C . TRP A 1 113 ? -10.214 -5.859 4.167 1.00 78.31 113 TRP A C 1
ATOM 877 O O . TRP A 1 113 ? -10.523 -6.563 5.125 1.00 78.31 113 TRP A O 1
ATOM 887 N N . HIS A 1 114 ? -8.947 -5.531 3.927 1.00 82.94 114 HIS A N 1
ATOM 888 C CA . HIS A 1 114 ? -7.829 -5.916 4.787 1.00 82.94 114 HIS A CA 1
ATOM 889 C C . HIS A 1 114 ? -7.121 -4.700 5.372 1.00 82.94 114 HIS A C 1
ATOM 891 O O . HIS A 1 114 ? -6.662 -3.807 4.653 1.00 82.94 114 HIS A O 1
ATOM 897 N N . ALA A 1 115 ? -7.030 -4.666 6.702 1.00 85.44 115 ALA A N 1
ATOM 898 C CA . ALA A 1 115 ? -6.303 -3.620 7.394 1.00 85.44 115 ALA A CA 1
ATOM 899 C C . ALA A 1 115 ? -4.809 -3.956 7.419 1.00 85.44 115 ALA A C 1
ATOM 901 O O . ALA A 1 115 ? -4.433 -5.076 7.756 1.00 85.44 115 ALA A O 1
ATOM 902 N N . LEU A 1 116 ? -3.944 -2.954 7.241 1.00 83.06 116 LEU A N 1
ATOM 903 C CA . LEU A 1 116 ? -2.485 -3.105 7.369 1.00 83.06 116 LEU A CA 1
ATOM 904 C C . LEU A 1 116 ? -2.062 -3.840 8.651 1.00 83.06 116 LEU A C 1
ATOM 906 O O . LEU A 1 116 ? -1.057 -4.551 8.693 1.00 83.06 116 LEU A O 1
ATOM 910 N N . CYS A 1 117 ? -2.776 -3.596 9.751 1.00 83.69 117 CYS A N 1
ATOM 911 C CA . CYS A 1 117 ? -2.461 -4.195 11.041 1.00 83.69 117 CYS A CA 1
ATOM 912 C C . CYS A 1 117 ? -3.122 -5.559 11.292 1.00 83.69 117 CYS A C 1
ATOM 914 O O . CYS A 1 117 ? -2.852 -6.135 12.343 1.00 83.69 117 CYS A O 1
ATOM 916 N N . GLY A 1 118 ? -3.971 -6.055 10.386 1.00 84.31 118 GLY A N 1
ATOM 917 C CA . GLY A 1 118 ? -4.739 -7.294 10.551 1.00 84.31 118 GLY A CA 1
ATOM 918 C C . GLY A 1 118 ? -5.882 -7.191 11.568 1.00 84.31 118 GLY A C 1
ATOM 919 O O . GLY A 1 118 ? -6.223 -8.176 12.221 1.00 84.31 118 GLY A O 1
ATOM 920 N N . ALA A 1 119 ? -6.441 -5.993 11.780 1.00 87.56 119 ALA A N 1
ATOM 921 C CA . ALA A 1 119 ? -7.466 -5.768 12.806 1.00 87.56 119 ALA A CA 1
ATOM 922 C C . ALA A 1 119 ? -8.775 -6.521 12.541 1.00 87.56 119 ALA A C 1
ATOM 924 O O . ALA A 1 119 ? -9.498 -6.834 13.486 1.00 87.56 119 ALA A O 1
ATOM 925 N N . GLU A 1 120 ? -9.049 -6.866 11.286 1.00 86.69 120 GLU A N 1
ATOM 926 C CA . GLU A 1 120 ? -10.186 -7.687 10.878 1.00 86.69 120 GLU A CA 1
ATOM 927 C C . GLU A 1 120 ? -10.189 -9.081 11.525 1.00 86.69 120 GLU A C 1
ATOM 929 O O . GLU A 1 120 ? -11.234 -9.711 11.631 1.00 86.69 120 GLU A O 1
ATOM 934 N N . GLN A 1 121 ? -9.045 -9.562 12.026 1.00 85.31 121 GLN A N 1
ATOM 935 C CA . GLN A 1 121 ? -8.971 -10.831 12.759 1.00 85.31 121 GLN A CA 1
ATOM 936 C C . GLN A 1 121 ? -9.537 -10.731 14.183 1.00 85.31 121 GLN A C 1
ATOM 938 O O . GLN A 1 121 ? -9.831 -11.745 14.811 1.00 85.31 121 GLN A O 1
ATOM 943 N N . SER A 1 122 ? -9.637 -9.515 14.725 1.00 82.25 122 SER A N 1
ATOM 944 C CA . SER A 1 122 ? -10.020 -9.245 16.119 1.00 82.25 122 SER A CA 1
ATOM 945 C C . SER A 1 122 ? -11.300 -8.414 16.249 1.00 82.25 122 SER A C 1
ATOM 947 O O . SER A 1 122 ? -11.698 -8.082 17.365 1.00 82.25 122 SER A O 1
ATOM 949 N N . GLY A 1 123 ? -11.940 -8.057 15.137 1.00 85.81 123 GLY A N 1
ATOM 950 C CA . GLY A 1 123 ? -13.112 -7.188 15.113 1.00 85.81 123 GLY A CA 1
ATOM 951 C C . GLY A 1 123 ? -13.890 -7.305 13.808 1.00 85.81 123 GLY A C 1
ATOM 952 O O . GLY A 1 123 ? -13.448 -7.946 12.859 1.00 85.81 123 GLY A O 1
ATOM 953 N N . ALA A 1 124 ? -15.067 -6.687 13.765 1.00 90.19 124 ALA A N 1
ATOM 954 C CA . ALA A 1 124 ? -15.897 -6.658 12.567 1.00 90.19 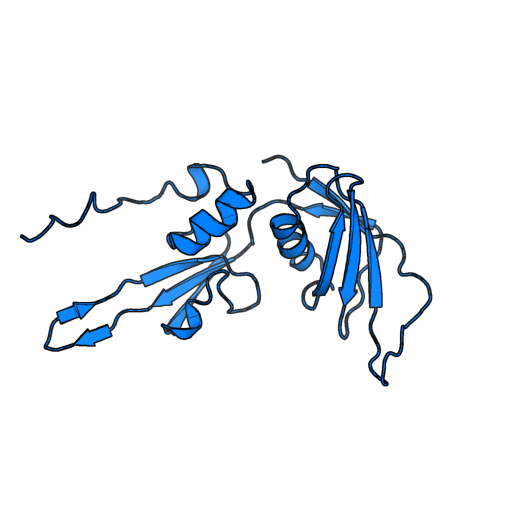124 ALA A CA 1
ATOM 955 C C . ALA A 1 124 ? -15.610 -5.391 11.761 1.00 90.19 124 ALA A C 1
ATOM 957 O O . ALA A 1 124 ? -15.623 -4.292 12.316 1.00 90.19 124 ALA A O 1
ATOM 958 N N . ILE A 1 125 ? -15.397 -5.522 10.453 1.00 90.38 125 ILE A N 1
ATOM 959 C CA . ILE A 1 125 ? -15.325 -4.350 9.581 1.00 90.38 125 ILE A CA 1
ATOM 960 C C . ILE A 1 125 ? -16.739 -3.786 9.420 1.00 90.38 125 ILE A C 1
ATOM 962 O O . ILE A 1 125 ? -17.639 -4.471 8.934 1.00 90.38 125 ILE A O 1
ATOM 966 N N . THR A 1 126 ? -16.943 -2.543 9.847 1.00 91.56 126 THR A N 1
ATOM 967 C CA . THR A 1 126 ? -18.244 -1.855 9.835 1.00 91.56 126 THR A CA 1
ATOM 968 C C . THR A 1 126 ? -18.366 -0.845 8.705 1.00 91.56 126 THR A C 1
ATOM 970 O O . THR A 1 126 ? -19.473 -0.424 8.368 1.00 91.56 126 THR A O 1
ATOM 973 N N . GLY A 1 127 ? -17.251 -0.476 8.078 1.00 90.31 127 GLY A N 1
ATOM 974 C CA . GLY A 1 127 ? -17.261 0.459 6.969 1.00 90.31 127 GLY A CA 1
ATOM 975 C C . GLY A 1 127 ? -15.930 0.561 6.246 1.00 90.31 127 GLY A C 1
ATOM 976 O O . GLY A 1 127 ? -14.879 0.175 6.750 1.00 90.31 127 GLY A O 1
ATOM 977 N N . ARG A 1 128 ? -16.001 1.132 5.048 1.00 89.75 128 ARG A N 1
ATOM 978 C CA . ARG A 1 128 ? -14.863 1.506 4.213 1.00 89.75 128 ARG A CA 1
ATOM 979 C C . ARG A 1 128 ? -15.079 2.944 3.776 1.00 89.75 128 ARG A C 1
ATOM 981 O O . ARG A 1 128 ? -16.158 3.283 3.288 1.00 89.75 128 ARG A O 1
ATOM 988 N N . ARG A 1 129 ? -14.097 3.801 4.017 1.00 84.50 129 ARG A N 1
ATOM 989 C CA . ARG A 1 129 ? -14.200 5.249 3.828 1.00 84.50 129 ARG A CA 1
ATOM 990 C C . ARG A 1 129 ? -13.058 5.736 2.962 1.00 84.50 129 ARG A C 1
ATOM 992 O O . ARG A 1 129 ? -11.934 5.300 3.160 1.00 84.50 129 ARG A O 1
ATOM 999 N N . GLU A 1 130 ? -13.335 6.628 2.026 1.00 79.56 130 GLU A N 1
ATOM 1000 C CA . GLU A 1 130 ? -12.308 7.177 1.145 1.00 79.56 130 GLU A CA 1
ATOM 1001 C C . GLU A 1 130 ? -11.669 8.425 1.772 1.00 79.56 130 GLU A C 1
ATOM 1003 O O . GLU A 1 130 ? -12.388 9.288 2.270 1.00 79.56 130 GLU A O 1
ATOM 1008 N N . ASN A 1 131 ? -10.339 8.537 1.728 1.00 69.88 131 ASN A N 1
ATOM 1009 C CA . ASN A 1 131 ? -9.567 9.701 2.191 1.00 69.88 131 ASN A CA 1
ATOM 1010 C C . ASN A 1 131 ? -9.836 10.140 3.650 1.00 69.88 131 ASN A C 1
ATOM 1012 O O . ASN A 1 131 ? -9.689 11.317 3.983 1.00 69.88 131 ASN A O 1
ATOM 1016 N N . GLU A 1 132 ? -10.219 9.210 4.527 1.00 77.62 132 GLU A N 1
ATOM 1017 C CA . GLU A 1 132 ? -10.432 9.497 5.950 1.00 77.62 132 GLU A CA 1
ATOM 1018 C C . GLU A 1 132 ? -9.138 9.360 6.777 1.00 77.62 132 GLU A C 1
ATOM 1020 O O . GLU A 1 132 ? -8.289 8.516 6.468 1.00 77.62 132 GLU A O 1
ATOM 1025 N N . PRO A 1 133 ? -8.991 10.125 7.877 1.00 77.31 133 PRO A N 1
ATOM 1026 C CA . PRO A 1 133 ? -7.868 9.988 8.797 1.00 77.31 133 PRO A CA 1
ATOM 1027 C C . PRO A 1 133 ? -7.802 8.606 9.453 1.00 77.31 133 PRO A C 1
ATOM 1029 O O . PRO A 1 133 ? -8.817 8.007 9.822 1.00 77.31 133 PRO A O 1
ATOM 1032 N N . VAL A 1 134 ? -6.579 8.135 9.690 1.00 81.94 134 VAL A N 1
ATOM 1033 C CA . VAL A 1 134 ? -6.299 6.844 10.333 1.00 81.94 134 VAL A CA 1
ATOM 1034 C C . VAL A 1 134 ? -6.154 7.042 11.839 1.00 81.94 134 VAL A C 1
ATOM 1036 O O . VAL A 1 134 ? -5.246 7.736 12.298 1.00 81.94 134 VAL A O 1
ATOM 1039 N N . THR A 1 135 ? -7.009 6.394 12.631 1.00 87.69 135 THR A N 1
ATOM 1040 C CA . THR A 1 135 ? -6.958 6.462 14.099 1.00 87.69 135 THR A CA 1
ATOM 1041 C C . THR A 1 135 ? -6.244 5.272 14.735 1.00 87.69 135 THR A C 1
ATOM 1043 O O . THR A 1 135 ? -5.850 5.350 15.900 1.00 87.69 135 THR A O 1
ATOM 1046 N N . CYS A 1 136 ? -6.022 4.181 13.993 1.00 87.00 136 CYS A N 1
ATOM 1047 C CA . CYS A 1 136 ? -5.309 3.009 14.488 1.00 87.00 136 CYS A CA 1
ATOM 1048 C C . CYS A 1 136 ? -3.814 3.310 14.752 1.00 87.00 136 CYS A C 1
ATOM 1050 O O . CYS A 1 136 ? -3.068 3.570 13.802 1.00 87.00 136 CYS A O 1
ATOM 1052 N N . PRO A 1 137 ? -3.321 3.190 16.005 1.00 85.31 137 PRO A N 1
ATOM 1053 C CA . PRO A 1 137 ? -1.920 3.466 16.334 1.00 85.31 137 PRO A CA 1
ATOM 1054 C C . PRO A 1 137 ? -0.935 2.515 15.649 1.00 85.31 137 PRO A C 1
ATOM 1056 O O . PRO A 1 137 ? 0.125 2.950 15.217 1.00 85.31 137 PRO A O 1
ATOM 1059 N N . ALA A 1 138 ? -1.296 1.235 15.501 1.00 85.31 138 ALA A N 1
ATOM 1060 C CA . ALA A 1 138 ? -0.456 0.252 14.817 1.00 85.31 138 ALA A CA 1
ATOM 1061 C C . ALA A 1 138 ? -0.345 0.551 13.316 1.00 85.31 138 ALA A C 1
ATOM 1063 O O . ALA A 1 138 ? 0.740 0.435 12.750 1.00 85.31 138 ALA A O 1
ATOM 1064 N N . CYS A 1 139 ? -1.450 0.971 12.684 1.00 83.00 139 CYS A N 1
ATOM 1065 C CA . CYS A 1 139 ? -1.426 1.420 11.293 1.00 83.00 139 CYS A CA 1
ATOM 1066 C C . CYS A 1 139 ? -0.555 2.668 11.148 1.00 83.00 139 CYS A C 1
ATOM 1068 O O . CYS A 1 139 ? 0.332 2.699 10.304 1.00 83.00 139 CYS A O 1
ATOM 1070 N N . ARG A 1 140 ? -0.742 3.651 12.036 1.00 79.94 140 ARG A N 1
ATOM 1071 C CA . ARG A 1 140 ? 0.081 4.861 12.089 1.00 79.94 140 ARG A CA 1
ATOM 1072 C C . ARG A 1 140 ? 1.566 4.544 12.237 1.00 79.94 140 ARG A C 1
ATOM 1074 O O . ARG A 1 140 ? 2.354 5.051 11.459 1.00 79.94 140 ARG A O 1
ATOM 1081 N N . GLU A 1 141 ? 1.963 3.719 13.199 1.00 78.88 141 GLU A N 1
ATOM 1082 C CA . GLU A 1 141 ? 3.375 3.420 13.462 1.00 78.88 141 GLU A CA 1
ATOM 1083 C C . GLU A 1 141 ? 4.033 2.643 12.317 1.00 78.88 141 GLU A C 1
ATOM 1085 O O . GLU A 1 141 ? 5.152 2.960 11.914 1.00 78.88 141 GLU A O 1
ATOM 1090 N N . ARG A 1 142 ? 3.354 1.615 11.786 1.00 74.81 142 ARG A N 1
ATOM 1091 C CA . ARG A 1 142 ? 3.844 0.867 10.616 1.00 74.81 142 ARG A CA 1
ATOM 1092 C C . ARG A 1 142 ? 4.058 1.814 9.441 1.00 74.81 142 ARG A C 1
ATOM 1094 O O . ARG A 1 142 ? 5.128 1.818 8.861 1.00 74.81 142 ARG A O 1
ATOM 1101 N N . TRP A 1 143 ? 3.104 2.699 9.187 1.00 70.69 143 TRP A N 1
ATOM 1102 C CA . TRP A 1 143 ? 3.137 3.562 8.013 1.00 70.69 143 TRP A CA 1
ATOM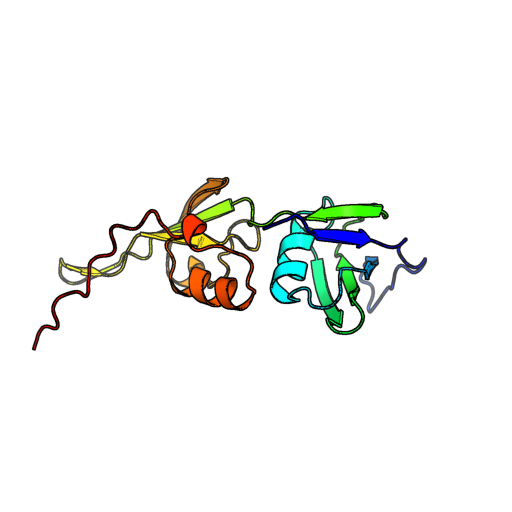 1103 C C . TRP A 1 143 ? 3.974 4.846 8.184 1.00 70.69 143 TRP A C 1
ATOM 1105 O O . TRP A 1 143 ? 4.461 5.416 7.211 1.00 70.69 143 TRP A O 1
ATOM 1115 N N . GLN A 1 144 ? 4.193 5.307 9.420 1.00 66.62 144 GLN A N 1
ATOM 1116 C CA . GLN A 1 144 ? 5.162 6.363 9.738 1.00 66.62 144 GLN A CA 1
ATOM 1117 C C . GLN A 1 144 ? 6.604 5.877 9.575 1.00 66.62 144 GLN A C 1
ATOM 1119 O O . GLN A 1 144 ? 7.455 6.668 9.174 1.00 66.62 144 GLN A O 1
ATOM 1124 N N . ARG A 1 145 ? 6.887 4.594 9.854 1.00 63.34 145 ARG A N 1
ATOM 1125 C CA . ARG A 1 145 ? 8.197 3.991 9.549 1.00 63.34 145 ARG A CA 1
ATOM 1126 C C . ARG A 1 145 ? 8.497 4.018 8.052 1.00 63.34 145 ARG A C 1
ATOM 1128 O O . ARG A 1 145 ? 9.633 4.297 7.695 1.00 63.34 145 ARG A O 1
ATOM 1135 N N . CYS A 1 146 ? 7.462 3.887 7.229 1.00 57.69 146 CYS A N 1
ATOM 1136 C CA . CYS A 1 146 ? 7.525 4.038 5.777 1.00 57.69 146 CYS A CA 1
ATOM 1137 C C . CYS A 1 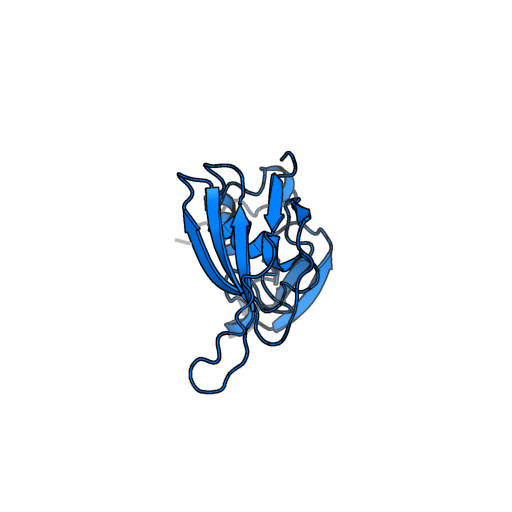146 ? 7.663 5.510 5.300 1.00 57.69 146 CYS A C 1
ATOM 1139 O O . CYS A 1 146 ? 7.704 5.786 4.107 1.00 57.69 146 CYS A O 1
ATOM 1141 N N . GLN A 1 147 ? 7.685 6.489 6.221 1.00 53.06 147 GLN A N 1
ATOM 1142 C CA . GLN A 1 147 ? 7.751 7.946 5.976 1.00 53.06 147 GLN A CA 1
ATOM 1143 C C . GLN A 1 147 ? 6.640 8.558 5.092 1.00 53.06 147 GLN A C 1
ATOM 1145 O O . GLN A 1 147 ? 6.781 9.675 4.604 1.00 53.06 147 GLN A O 1
ATOM 1150 N N . VAL A 1 148 ? 5.502 7.885 4.920 1.00 48.12 148 VAL A N 1
ATOM 1151 C CA . VAL A 1 148 ? 4.500 8.224 3.883 1.00 48.12 148 VAL A CA 1
ATOM 1152 C C . VAL A 1 148 ? 3.481 9.290 4.303 1.00 48.12 148 VAL A C 1
ATOM 1154 O O . VAL A 1 148 ? 2.961 10.015 3.454 1.00 48.12 148 VAL A O 1
ATOM 1157 N N . TYR A 1 149 ? 3.162 9.389 5.595 1.00 52.44 149 TYR A N 1
ATOM 1158 C CA . TYR A 1 149 ? 2.169 10.338 6.113 1.00 52.44 149 TYR A CA 1
ATOM 1159 C C . TYR A 1 149 ? 2.826 11.462 6.916 1.00 52.44 149 TYR A C 1
ATOM 1161 O O . TYR A 1 149 ? 3.738 11.235 7.716 1.00 52.44 149 TYR A O 1
ATOM 1169 N N . GLY A 1 150 ? 2.313 12.679 6.740 1.00 54.41 150 GLY A N 1
ATOM 1170 C CA . GLY A 1 150 ? 2.632 13.823 7.582 1.00 54.41 150 GLY A CA 1
ATOM 1171 C C . GLY A 1 150 ? 1.832 13.807 8.885 1.00 54.41 150 GLY A C 1
ATOM 1172 O O . GLY A 1 150 ? 0.924 13.006 9.084 1.00 54.41 150 GLY A O 1
ATOM 1173 N N 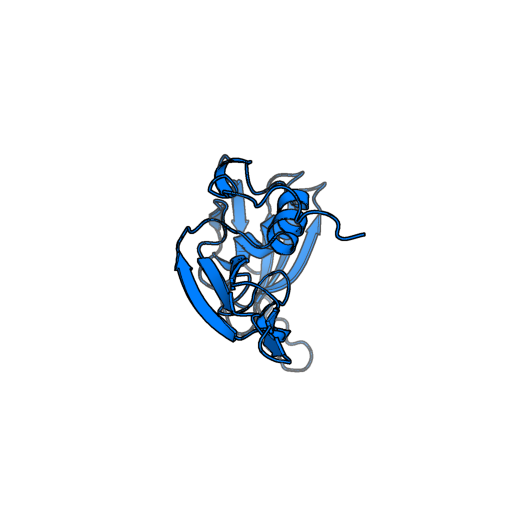. HIS A 1 151 ? 2.150 14.721 9.803 1.00 56.78 151 HIS A N 1
ATOM 1174 C CA . HIS A 1 151 ? 1.415 14.825 11.068 1.00 56.78 151 HIS A CA 1
ATOM 1175 C C . HIS A 1 151 ? -0.088 15.111 10.850 1.00 56.78 151 HIS A C 1
ATOM 1177 O O . HIS A 1 151 ? -0.916 14.556 11.575 1.00 56.78 151 HIS A O 1
ATOM 1183 N N . ALA A 1 152 ? -0.421 15.892 9.816 1.00 60.00 152 ALA A N 1
ATOM 1184 C CA . ALA A 1 152 ? -1.778 16.311 9.462 1.00 60.00 152 ALA A CA 1
ATOM 1185 C C . ALA A 1 152 ? -2.729 15.141 9.149 1.00 60.00 152 ALA A C 1
ATOM 1187 O O . ALA A 1 152 ? -3.907 15.193 9.494 1.00 60.00 152 ALA A O 1
ATOM 1188 N N . ASP A 1 153 ? -2.210 14.053 8.578 1.00 60.09 153 ASP A N 1
ATOM 1189 C CA . ASP A 1 153 ? -2.991 12.857 8.236 1.00 60.09 153 ASP A CA 1
ATOM 1190 C C . ASP A 1 153 ? -3.473 12.083 9.482 1.00 60.09 153 ASP A C 1
ATOM 1192 O O . ASP A 1 153 ? -4.326 11.197 9.403 1.00 60.09 153 ASP A O 1
ATOM 1196 N N . PHE A 1 154 ? -2.946 12.454 10.655 1.00 60.31 154 PHE A N 1
ATOM 1197 C CA . PHE A 1 154 ? -3.291 11.901 11.963 1.00 60.31 154 PHE A CA 1
ATOM 1198 C C . PHE A 1 154 ? -3.914 12.937 12.923 1.00 60.31 154 PHE A C 1
ATOM 1200 O O . PHE A 1 154 ? -4.232 12.590 14.061 1.00 60.31 154 PHE A O 1
ATOM 1207 N N . GLU A 1 155 ? -4.055 14.210 12.530 1.00 53.47 155 GLU A N 1
ATOM 1208 C CA . GLU A 1 155 ? -4.299 15.330 13.463 1.00 53.47 155 GLU A CA 1
ATOM 1209 C C . GLU A 1 155 ? -5.757 15.563 13.891 1.00 53.47 155 GLU A C 1
ATOM 1211 O O . GLU A 1 155 ? -6.011 16.449 14.702 1.00 53.47 155 GLU A O 1
ATOM 1216 N N . ASN A 1 156 ? -6.719 14.728 13.490 1.00 47.25 156 ASN A N 1
ATOM 1217 C CA . ASN A 1 156 ? -8.114 14.852 13.953 1.00 47.25 156 ASN A CA 1
ATOM 1218 C C . ASN A 1 156 ? -8.430 14.140 15.286 1.00 47.25 156 ASN A C 1
ATOM 1220 O O . ASN A 1 156 ? -9.582 13.820 15.580 1.00 47.25 156 ASN A O 1
ATOM 1224 N N . LEU A 1 157 ? -7.431 13.902 16.140 1.00 44.66 157 LEU A N 1
ATOM 1225 C CA . LEU A 1 157 ? -7.613 13.172 17.395 1.00 44.66 157 LEU A CA 1
ATOM 1226 C C . LEU A 1 157 ? -7.627 14.104 18.614 1.00 44.66 157 LEU A C 1
ATOM 1228 O O . LEU A 1 157 ? -6.585 14.494 19.140 1.00 44.66 157 LEU A O 1
ATOM 1232 N N . ASN A 1 158 ? -8.827 14.316 19.166 1.00 36.88 158 ASN A N 1
ATOM 1233 C CA . ASN A 1 158 ? -9.019 14.421 20.615 1.00 36.88 158 ASN A CA 1
ATOM 1234 C C . ASN A 1 158 ? -8.557 13.095 21.245 1.00 36.88 158 ASN A C 1
ATOM 1236 O O . ASN A 1 158 ? -9.350 12.216 21.575 1.00 36.88 158 ASN A O 1
ATOM 1240 N N . TRP A 1 159 ? -7.243 12.915 21.348 1.00 36.31 159 TRP A N 1
ATOM 1241 C CA . TRP A 1 159 ? -6.660 11.779 22.036 1.00 36.31 159 TRP A CA 1
ATOM 1242 C C . TRP A 1 159 ? -7.037 11.888 23.516 1.00 36.31 159 TRP A C 1
ATOM 1244 O O . TRP A 1 159 ? -6.741 12.923 24.129 1.00 36.31 159 TRP A O 1
ATOM 1254 N N . PRO A 1 160 ? -7.650 10.866 24.141 1.00 33.16 160 PRO A N 1
ATOM 1255 C CA . PRO A 1 160 ? -7.715 10.831 25.588 1.00 33.16 160 PRO A CA 1
ATOM 1256 C C . PRO A 1 160 ? -6.271 10.754 26.084 1.00 33.16 160 PRO A C 1
ATOM 1258 O O . PRO A 1 160 ? -5.618 9.711 26.016 1.00 33.16 160 PRO A O 1
ATOM 1261 N N . LYS A 1 161 ? -5.736 11.899 26.535 1.00 36.28 161 LYS A N 1
ATOM 1262 C CA . LYS A 1 161 ? -4.509 11.961 27.334 1.00 36.28 161 LYS A CA 1
ATOM 1263 C C . LYS A 1 161 ? -4.644 10.858 28.369 1.00 36.28 161 LYS A C 1
ATOM 1265 O O . LYS A 1 161 ? -5.592 10.931 29.137 1.00 36.28 161 LYS A O 1
ATOM 1270 N N . LYS A 1 162 ? -3.765 9.848 28.284 1.00 34.12 162 LYS A N 1
ATOM 1271 C CA . LYS A 1 162 ? -3.620 8.690 29.181 1.00 34.12 162 LYS A CA 1
ATOM 1272 C C . LYS A 1 162 ? -4.825 8.475 30.102 1.00 34.12 162 LYS A C 1
ATOM 1274 O O . LYS A 1 162 ? -4.997 9.234 31.054 1.00 34.12 162 LYS A O 1
ATOM 1279 N N . ALA A 1 163 ? -5.582 7.397 29.878 1.00 35.84 163 ALA A N 1
ATOM 1280 C CA . ALA A 1 163 ? -6.472 6.873 30.912 1.00 35.84 163 ALA A CA 1
ATOM 1281 C C . ALA A 1 163 ? -5.730 6.925 32.262 1.00 35.84 163 ALA A C 1
ATOM 1283 O O . ALA A 1 163 ? -4.566 6.504 32.302 1.00 35.84 163 ALA A O 1
ATOM 1284 N N . PRO A 1 164 ? -6.318 7.525 33.315 1.00 34.78 164 PRO A N 1
ATOM 1285 C CA . PRO A 1 164 ? -5.640 7.642 34.592 1.00 34.78 164 PRO A CA 1
ATOM 1286 C C . PRO A 1 164 ? -5.189 6.249 35.008 1.00 34.78 164 PRO A C 1
ATOM 1288 O O . PRO A 1 164 ? -5.989 5.313 35.028 1.00 34.78 164 PRO A O 1
ATOM 1291 N N . SER A 1 165 ? -3.891 6.120 35.272 1.00 35.44 165 SER A N 1
ATOM 1292 C CA . SER A 1 165 ? -3.307 4.932 35.868 1.00 35.44 165 SER A CA 1
ATOM 1293 C C . SER A 1 165 ? -4.080 4.650 37.150 1.00 35.44 165 SER A C 1
ATOM 1295 O O . SER A 1 165 ? -3.939 5.368 38.135 1.00 35.44 165 SER A O 1
ATOM 1297 N N . SER A 1 166 ? -4.955 3.654 37.126 1.00 43.28 166 SER A N 1
ATOM 1298 C CA . SER A 1 166 ? -5.597 3.149 38.326 1.00 43.28 166 SER A CA 1
ATOM 1299 C C . SER A 1 166 ? -4.647 2.152 38.980 1.00 43.28 166 SER A C 1
ATOM 1301 O O . SER A 1 166 ? -4.739 0.972 38.653 1.00 43.28 166 SER A O 1
ATOM 1303 N N . VAL A 1 167 ? -3.733 2.652 39.823 1.00 36.12 167 VAL A N 1
ATOM 1304 C CA . VAL A 1 167 ? -3.324 2.115 41.142 1.00 36.12 167 VAL A CA 1
ATOM 1305 C C . VAL A 1 167 ? -2.733 3.271 41.943 1.00 36.12 167 VAL A C 1
ATOM 1307 O O . VAL A 1 167 ? -1.793 3.911 41.422 1.00 36.12 167 VAL A O 1
#

Sequence (167 aa):
MSAVTVTLHTPYDGDYARHGVEFSSVHFSAPAGTDPDWLELSLRVIPGCATLVEFEFDPNTGDGRFILLDSEVCPGDYRLKGPAPYALEVDARIQHNGRQYGQILTHIETDMWHALCGAEQSGAITGRRENEPVTCPACRERWQRCQVYGHADFENLNWPKKAPSSV

Organism: NCBI:txid1805933

Foldseek 3Di:
DFWWKKFWDDFDPDQDCDVNFGKTKIKIFTAAPQQQVQVLLQQCPAVFCVQWDDWDADSHRRIIMIIHHPTDGDGGIDGGADDQFKWWWWDLWDADPNDIDDDTWTARDSHDPAGPVRCVVRTPGPDMDTLAAGADVVRVVVVVVSVRDDPVSHPPDPDPPDDPPDD